Protein AF-A0A1A7X1U4-F1 (afdb_monomer)

Radius of gyration: 22.98 Å; Cα contacts (8 Å, |Δi|>4): 64; chains: 1; bounding box: 72×37×61 Å

pLDDT: mean 73.0, std 16.44, range [37.44, 90.38]

Structure (mmCIF, N/CA/C/O backbone):
data_AF-A0A1A7X1U4-F1
#
_entry.id   AF-A0A1A7X1U4-F1
#
loop_
_atom_site.group_PDB
_atom_site.id
_atom_site.type_symbol
_atom_site.label_atom_id
_atom_site.label_alt_id
_atom_site.label_comp_id
_atom_site.label_asym_id
_atom_site.label_entity_id
_atom_site.label_seq_id
_atom_site.pdbx_PDB_ins_code
_atom_site.Cartn_x
_atom_site.Cartn_y
_atom_site.Cartn_z
_atom_site.occupancy
_atom_site.B_iso_or_equiv
_atom_site.auth_seq_id
_atom_site.auth_comp_id
_atom_site.auth_asym_id
_atom_site.auth_atom_id
_atom_site.pdbx_PDB_model_num
ATOM 1 N N . SER A 1 1 ? -11.436 -27.142 39.244 1.00 37.44 1 SER A N 1
ATOM 2 C CA . SER A 1 1 ? -11.737 -27.887 38.015 1.00 37.44 1 SER A CA 1
ATOM 3 C C . SER A 1 1 ? -12.520 -27.010 37.069 1.00 37.44 1 SER A C 1
ATOM 5 O O . SER A 1 1 ? -13.524 -26.450 37.479 1.00 37.44 1 SER A O 1
ATOM 7 N N . SER A 1 2 ? -12.001 -26.918 35.846 1.00 38.88 2 SER A N 1
ATOM 8 C CA . SER A 1 2 ? -12.730 -26.681 34.597 1.00 38.88 2 SER A CA 1
ATOM 9 C C . SER A 1 2 ? -13.371 -25.309 34.388 1.00 38.88 2 SER A C 1
ATOM 11 O O . SER A 1 2 ? -14.530 -25.070 34.703 1.00 38.88 2 SER A O 1
ATOM 13 N N . ALA A 1 3 ? -12.579 -24.448 33.747 1.00 56.97 3 ALA A N 1
ATOM 14 C CA . ALA A 1 3 ? -13.061 -23.413 32.851 1.00 56.97 3 ALA A CA 1
ATOM 15 C C . ALA A 1 3 ? -13.819 -24.048 31.672 1.00 56.97 3 ALA A C 1
ATOM 17 O O . ALA A 1 3 ? -13.363 -25.028 31.080 1.00 56.97 3 ALA A O 1
ATOM 18 N N . SER A 1 4 ? -14.968 -23.482 31.329 1.00 46.34 4 SER A N 1
ATOM 19 C CA . SER A 1 4 ? -15.612 -23.595 30.019 1.00 46.34 4 SER A CA 1
ATOM 20 C C . SER A 1 4 ? -16.360 -22.276 29.835 1.00 46.34 4 SER A C 1
ATOM 22 O O . SER A 1 4 ? -17.115 -21.878 30.714 1.00 46.34 4 SER A O 1
ATOM 24 N N . SER A 1 5 ? -15.857 -21.420 28.948 1.00 54.84 5 SER A N 1
ATOM 25 C CA . SER A 1 5 ? -16.258 -21.375 27.536 1.00 54.84 5 SER A C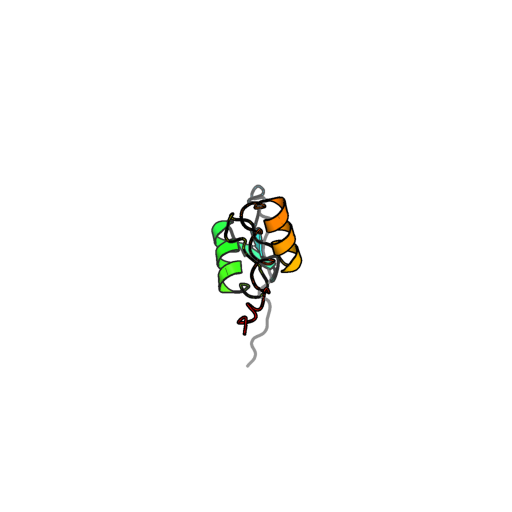A 1
ATOM 26 C C . SER A 1 5 ? -17.668 -20.833 27.436 1.00 54.84 5 SER A C 1
ATOM 28 O O . SER A 1 5 ? -18.582 -21.537 27.822 1.00 54.84 5 SER A O 1
ATOM 30 N N . GLU A 1 6 ? -17.782 -19.601 26.942 1.00 51.22 6 GLU A N 1
ATOM 31 C CA . GLU A 1 6 ? -18.919 -18.991 26.234 1.00 51.22 6 GLU A CA 1
ATOM 32 C C . GLU A 1 6 ? -18.864 -17.478 26.471 1.00 51.22 6 GLU A C 1
ATOM 34 O O . GLU A 1 6 ? -19.769 -16.863 27.031 1.00 51.22 6 GLU A O 1
ATOM 39 N N . GLU A 1 7 ? -17.782 -16.842 26.013 1.00 42.09 7 GLU A N 1
ATOM 40 C CA . GLU A 1 7 ? -17.842 -15.408 25.730 1.00 42.09 7 GLU A CA 1
ATOM 41 C C . GLU A 1 7 ? -18.633 -15.259 24.434 1.00 42.09 7 GLU A C 1
ATOM 43 O O . GLU A 1 7 ? -18.093 -15.155 23.331 1.00 42.09 7 GLU A O 1
ATOM 48 N N . ALA A 1 8 ? -19.952 -15.378 24.592 1.00 46.91 8 ALA A N 1
ATOM 49 C CA . ALA A 1 8 ? -20.933 -15.087 23.577 1.00 46.91 8 ALA A CA 1
ATOM 50 C C . ALA A 1 8 ? -20.569 -13.730 22.982 1.00 46.91 8 ALA A C 1
ATOM 52 O O . ALA A 1 8 ? -20.581 -12.706 23.670 1.00 46.91 8 ALA A O 1
ATOM 53 N N . SER A 1 9 ? -20.200 -13.759 21.702 1.00 49.25 9 SER A N 1
ATOM 54 C CA . SER A 1 9 ? -19.965 -12.593 20.867 1.00 49.25 9 SER A CA 1
ATOM 55 C C . SER A 1 9 ? -21.286 -11.836 20.739 1.00 49.25 9 SER A C 1
ATOM 57 O O . SER A 1 9 ? -22.028 -11.957 19.770 1.00 49.25 9 SER A O 1
ATOM 59 N N . ASN A 1 10 ? -21.627 -11.105 21.794 1.00 48.78 10 ASN A N 1
ATOM 60 C CA . ASN A 1 10 ? -22.774 -10.232 21.870 1.00 48.78 10 ASN A CA 1
ATOM 61 C C . ASN A 1 10 ? -22.315 -8.880 21.329 1.00 48.78 10 ASN A C 1
ATOM 63 O O . ASN A 1 10 ? -22.059 -7.937 22.073 1.00 48.78 10 ASN A O 1
ATOM 67 N N . GLN A 1 11 ? -22.107 -8.814 20.016 1.00 58.00 11 GLN A N 1
ATOM 68 C CA . GLN A 1 11 ? -22.000 -7.534 19.330 1.00 58.00 11 GLN A CA 1
ATOM 69 C C . GLN A 1 11 ? -23.281 -7.323 18.545 1.00 58.00 11 GLN A C 1
ATOM 71 O O . GLN A 1 11 ? -23.411 -7.670 17.374 1.00 58.00 11 GLN A O 1
ATOM 76 N N . SER A 1 12 ? -24.240 -6.753 19.272 1.00 49.53 12 SER A N 1
ATOM 77 C CA . SER A 1 12 ? -25.408 -6.048 18.767 1.00 49.53 12 SER A CA 1
ATOM 78 C C . SER A 1 12 ? -25.075 -5.284 17.477 1.00 49.53 12 SER A C 1
ATOM 80 O O . SER A 1 12 ? -24.013 -4.654 17.410 1.00 49.53 12 SER A O 1
ATOM 82 N N . PRO A 1 13 ? -25.971 -5.267 16.472 1.00 56.72 13 PRO A N 1
ATOM 83 C CA . PRO A 1 13 ? -25.766 -4.513 15.245 1.00 56.72 13 PRO A CA 1
ATOM 84 C C . PRO A 1 13 ? -25.979 -3.029 15.546 1.00 56.72 13 PRO A C 1
ATOM 86 O O . PRO A 1 13 ? -27.040 -2.456 15.301 1.00 56.72 13 PRO A O 1
ATOM 89 N N . LEU A 1 14 ? -24.972 -2.396 16.140 1.00 47.81 14 LEU A N 1
ATOM 90 C CA . LEU A 1 14 ? -24.947 -0.955 16.287 1.00 47.81 14 LEU A CA 1
ATOM 91 C C . LEU A 1 14 ? -24.692 -0.377 14.899 1.00 47.81 14 LEU A C 1
ATOM 93 O O . LEU A 1 14 ? -23.567 -0.350 14.403 1.00 47.81 14 LEU A O 1
ATOM 97 N N . ASN A 1 15 ? -25.792 0.048 14.284 1.00 56.09 15 ASN A N 1
ATOM 98 C CA . ASN A 1 15 ? -25.863 1.034 13.222 1.00 56.09 15 ASN A CA 1
ATOM 99 C C . ASN A 1 15 ? -25.065 2.284 13.633 1.00 56.09 15 ASN A C 1
ATOM 101 O O . ASN A 1 15 ? -25.605 3.246 14.173 1.00 56.09 15 ASN A O 1
ATOM 105 N N . LEU A 1 16 ? -23.758 2.237 13.416 1.00 53.81 16 LEU A N 1
ATOM 106 C CA . LEU A 1 16 ? -22.924 3.408 13.259 1.00 53.81 16 LEU A CA 1
ATOM 107 C C . LEU A 1 16 ? -22.648 3.471 11.764 1.00 53.81 16 LEU A C 1
ATOM 109 O O . LEU A 1 16 ? -22.153 2.500 11.190 1.00 53.81 16 LEU A O 1
ATOM 113 N N . SER A 1 17 ? -23.031 4.589 11.151 1.00 57.81 17 SER A N 1
ATOM 114 C CA . SER A 1 17 ? -22.679 5.023 9.796 1.00 57.81 17 SER A CA 1
ATOM 115 C C . SER A 1 17 ? -21.325 4.459 9.358 1.00 57.81 17 SER A C 1
ATOM 117 O O . SER A 1 17 ? -20.455 4.385 10.225 1.00 57.81 17 SER A O 1
ATOM 119 N N . PRO A 1 18 ? -21.101 4.101 8.076 1.00 58.59 18 PRO A N 1
ATOM 120 C CA . PRO A 1 18 ? -19.891 3.413 7.627 1.00 58.59 18 PRO A CA 1
ATOM 121 C C . PRO A 1 18 ? -18.640 4.260 7.897 1.00 58.59 18 PRO A C 1
ATOM 123 O O . PRO A 1 18 ? -18.125 4.960 7.031 1.00 58.59 18 PRO A O 1
ATOM 126 N N . VAL A 1 19 ? -18.136 4.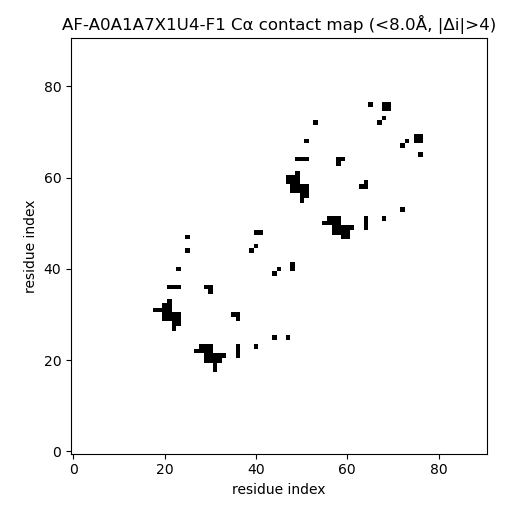200 9.130 1.00 59.19 19 VAL A N 1
ATOM 127 C CA . VAL A 1 19 ? -16.743 4.428 9.443 1.00 59.19 19 VAL A CA 1
ATOM 128 C C . VAL A 1 19 ? -16.102 3.266 8.720 1.00 59.19 19 VAL A C 1
ATOM 130 O O . VAL A 1 19 ? -16.310 2.110 9.086 1.00 59.19 19 VAL A O 1
ATOM 133 N N . ASP A 1 20 ? -15.510 3.572 7.573 1.00 65.06 20 ASP A N 1
ATOM 134 C CA . ASP A 1 20 ? -14.824 2.620 6.716 1.00 65.06 20 ASP A CA 1
ATOM 135 C C . ASP A 1 20 ? -13.803 1.904 7.609 1.00 65.06 20 ASP A C 1
ATOM 137 O O . ASP A 1 20 ? -12.745 2.445 7.934 1.00 65.06 20 ASP A O 1
ATOM 141 N N . ARG A 1 21 ? -14.193 0.756 8.180 1.00 72.75 21 ARG A N 1
ATOM 142 C CA . ARG A 1 21 ? -13.326 -0.025 9.054 1.00 72.75 21 ARG A CA 1
ATOM 143 C C . ARG A 1 21 ? -12.250 -0.557 8.133 1.00 72.75 21 ARG A C 1
ATOM 145 O O . ARG A 1 21 ? -12.513 -1.402 7.282 1.00 72.75 21 ARG A O 1
ATOM 152 N N . LEU A 1 22 ? -11.044 -0.035 8.291 1.00 84.88 22 LEU A N 1
ATOM 153 C CA . LEU A 1 22 ? -9.937 -0.377 7.418 1.00 84.88 22 LEU A CA 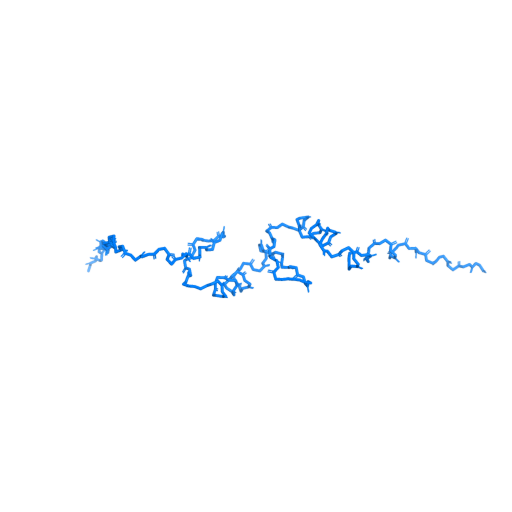1
ATOM 154 C C . LEU A 1 22 ? -9.332 -1.684 7.913 1.00 84.88 22 LEU A C 1
ATOM 156 O O . LEU A 1 22 ? -8.607 -1.717 8.905 1.00 84.88 22 LEU A O 1
ATOM 160 N N . LEU A 1 23 ? -9.702 -2.772 7.245 1.00 87.25 23 LEU A N 1
ATOM 161 C CA . LEU A 1 23 ? -9.278 -4.134 7.560 1.00 87.25 23 LEU A CA 1
ATOM 162 C C . LEU A 1 23 ? -7.910 -4.421 6.949 1.00 87.25 23 LEU A C 1
ATOM 164 O O . LEU A 1 23 ? -7.670 -4.111 5.783 1.00 87.25 23 LEU A O 1
ATOM 168 N N . CYS A 1 24 ? -6.999 -5.026 7.703 1.00 87.06 24 CYS A N 1
ATOM 169 C CA . CYS A 1 24 ? -5.720 -5.462 7.163 1.00 87.06 24 CYS A CA 1
ATOM 170 C C . CYS A 1 24 ? -5.940 -6.522 6.067 1.00 87.06 24 CYS A C 1
ATOM 172 O O . CYS A 1 24 ? -6.515 -7.569 6.357 1.00 87.06 24 CYS A O 1
ATOM 174 N N . PRO A 1 25 ? -5.445 -6.321 4.834 1.00 82.81 25 PRO A N 1
ATOM 175 C CA . PRO A 1 25 ? -5.600 -7.296 3.752 1.00 82.81 25 PRO A CA 1
ATOM 176 C C . PRO A 1 25 ? -4.799 -8.592 3.959 1.00 82.81 25 PRO A C 1
ATOM 178 O O . PRO A 1 25 ? -4.978 -9.531 3.193 1.00 82.81 25 PRO A O 1
ATOM 181 N N . VAL A 1 26 ? -3.906 -8.643 4.957 1.00 84.19 26 VAL A N 1
ATOM 182 C CA . VAL A 1 26 ? -3.053 -9.812 5.233 1.00 84.19 26 VAL A CA 1
ATOM 183 C C . VAL A 1 26 ? -3.606 -10.666 6.375 1.00 84.19 26 VAL A C 1
ATOM 185 O O . VAL A 1 26 ? -3.665 -11.883 6.244 1.00 84.19 26 VAL A O 1
ATOM 188 N N . CYS A 1 27 ? -4.037 -10.048 7.481 1.00 89.00 27 CYS A N 1
ATOM 189 C CA . CYS A 1 27 ? -4.510 -10.767 8.673 1.00 89.00 27 CYS A CA 1
ATOM 190 C C . CYS A 1 27 ? -5.974 -10.488 9.055 1.00 89.00 27 CYS A C 1
ATOM 192 O O . CYS A 1 27 ? -6.492 -11.125 9.965 1.00 89.00 27 CYS A O 1
ATOM 194 N N . GLY A 1 28 ? -6.644 -9.532 8.403 1.00 86.38 28 GLY A N 1
ATOM 195 C CA . GLY A 1 28 ? -8.034 -9.167 8.699 1.00 86.38 28 GLY A CA 1
ATOM 196 C C . GLY A 1 28 ? -8.238 -8.287 9.938 1.00 86.38 28 GLY A C 1
ATOM 197 O O . GLY A 1 28 ? -9.379 -7.980 10.272 1.00 86.38 28 GLY A O 1
ATOM 198 N N . GLU A 1 29 ? -7.172 -7.847 10.612 1.00 87.19 29 GLU A N 1
ATOM 199 C CA . GLU A 1 29 ? -7.275 -6.986 11.797 1.00 87.19 29 GLU A CA 1
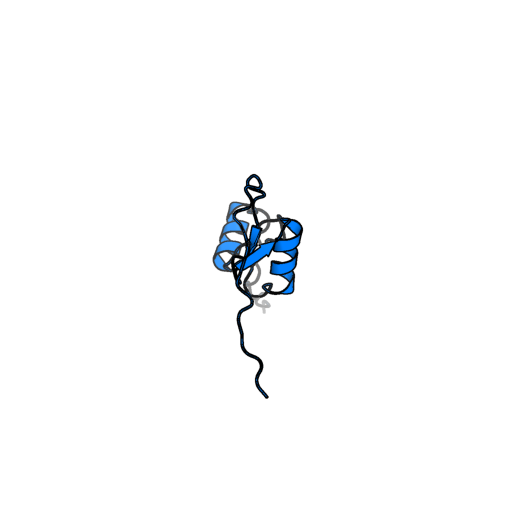ATOM 200 C C . GLU A 1 29 ? -7.930 -5.637 11.455 1.00 87.19 29 GLU A C 1
ATOM 202 O O . GLU A 1 29 ? -7.617 -5.022 10.432 1.00 87.19 29 GLU A O 1
ATOM 207 N N . SER A 1 30 ? -8.875 -5.184 12.282 1.00 86.19 30 SER A N 1
ATOM 208 C CA . SER A 1 30 ? -9.659 -3.974 12.017 1.00 86.19 30 SER A CA 1
ATOM 209 C C . SER A 1 30 ? -9.028 -2.736 12.639 1.00 86.19 30 SER A C 1
ATOM 211 O O . SER A 1 30 ? -8.771 -2.710 13.843 1.00 86.19 30 SER A O 1
ATOM 213 N N . PHE A 1 31 ? -8.881 -1.673 11.850 1.00 87.81 31 PHE A N 1
ATOM 214 C CA . PHE A 1 31 ? -8.369 -0.387 12.313 1.00 87.81 31 PHE A CA 1
ATOM 215 C C . PHE A 1 31 ? -9.422 0.710 12.178 1.00 87.81 31 PHE A C 1
ATOM 217 O O . PHE A 1 31 ? -10.202 0.745 11.228 1.00 87.81 31 PHE A O 1
ATOM 224 N N . THR A 1 32 ? -9.403 1.647 13.125 1.00 85.38 32 THR A N 1
ATOM 225 C CA . THR A 1 32 ? -10.267 2.838 13.128 1.00 85.38 32 THR A CA 1
ATOM 226 C C . THR A 1 32 ? -9.742 3.966 12.233 1.00 85.38 32 THR A C 1
ATOM 228 O O . THR A 1 32 ? -10.466 4.924 11.984 1.00 85.38 32 THR A O 1
ATOM 231 N N . SER A 1 33 ? -8.502 3.853 11.732 1.00 85.50 33 SER A N 1
ATOM 232 C CA . SER A 1 33 ? -7.813 4.889 10.949 1.00 85.50 33 SER A CA 1
ATOM 233 C C . SER A 1 33 ? -6.862 4.295 9.907 1.00 85.50 33 SER A C 1
ATOM 235 O O . SER A 1 33 ? -6.131 3.346 10.206 1.00 85.50 33 SER A O 1
ATOM 237 N N . ARG A 1 34 ? -6.762 4.931 8.725 1.00 84.19 34 ARG A N 1
ATOM 238 C CA . ARG A 1 34 ? -5.856 4.507 7.633 1.00 84.19 34 ARG A CA 1
ATOM 239 C C . ARG A 1 34 ? -4.397 4.497 8.058 1.00 84.19 34 ARG A C 1
ATOM 241 O O . ARG A 1 34 ? -3.717 3.496 7.879 1.00 84.19 34 ARG A O 1
ATOM 248 N N . ALA A 1 35 ? -3.945 5.557 8.722 1.00 86.44 35 ALA A N 1
ATOM 249 C CA . ALA A 1 35 ? -2.577 5.635 9.231 1.00 86.44 35 ALA A CA 1
ATOM 250 C C . ALA A 1 35 ? -2.247 4.499 10.223 1.00 86.44 35 ALA A C 1
ATOM 252 O O . ALA A 1 35 ? -1.111 4.026 10.273 1.00 86.44 35 ALA A O 1
ATOM 253 N N . GLY A 1 36 ? -3.239 4.044 11.000 1.00 89.12 36 GLY A N 1
ATOM 254 C CA . GLY A 1 36 ? -3.098 2.917 11.924 1.00 89.12 36 GLY A CA 1
ATOM 255 C C . GLY A 1 36 ? -2.895 1.597 11.183 1.00 89.12 36 GLY A C 1
ATOM 256 O O . GLY A 1 36 ? -1.930 0.889 11.467 1.00 89.12 36 GLY A O 1
ATOM 257 N N . GLN A 1 37 ? -3.745 1.327 10.190 1.00 90.00 37 GLN A N 1
ATOM 258 C CA . GLN A 1 37 ? -3.642 0.160 9.311 1.00 90.00 37 GLN A CA 1
ATOM 259 C C . GLN A 1 37 ? -2.315 0.149 8.537 1.00 90.00 37 GLN A C 1
ATOM 261 O O . GLN A 1 37 ? -1.616 -0.860 8.520 1.00 90.00 37 GLN A O 1
ATOM 266 N N . GLU A 1 38 ? -1.917 1.273 7.937 1.00 86.25 38 GLU A N 1
ATOM 267 C CA . GLU A 1 38 ? -0.653 1.379 7.198 1.00 86.25 38 GLU A CA 1
ATOM 268 C C . GLU A 1 38 ? 0.565 1.174 8.102 1.00 86.25 38 GLU A C 1
ATOM 270 O O . GLU A 1 38 ? 1.538 0.525 7.716 1.00 86.25 38 GLU A O 1
ATOM 275 N N . ARG A 1 39 ? 0.531 1.702 9.332 1.00 88.81 39 ARG A N 1
ATOM 276 C CA . ARG A 1 39 ? 1.579 1.435 10.322 1.00 88.81 39 ARG A CA 1
ATOM 277 C C . ARG A 1 39 ? 1.626 -0.045 10.689 1.00 88.81 39 ARG A C 1
ATOM 279 O O . ARG A 1 39 ? 2.716 -0.605 10.720 1.00 88.81 39 ARG A O 1
ATOM 286 N N . HIS A 1 40 ? 0.479 -0.675 10.930 1.00 90.38 40 HIS A N 1
ATOM 287 C CA . HIS A 1 40 ? 0.409 -2.110 11.195 1.00 90.38 40 HIS A CA 1
ATOM 288 C C . HIS A 1 40 ? 0.996 -2.920 10.030 1.00 90.38 40 HIS A C 1
ATOM 290 O O . HIS A 1 40 ? 1.849 -3.774 10.253 1.00 90.38 40 HIS A O 1
ATOM 296 N N . LEU A 1 41 ? 0.631 -2.597 8.785 1.00 88.12 41 LEU A N 1
ATOM 297 C CA . LEU A 1 41 ? 1.195 -3.238 7.597 1.00 88.12 41 LEU A CA 1
ATOM 298 C C . LEU A 1 41 ? 2.719 -3.083 7.533 1.00 88.12 41 LEU A C 1
ATOM 300 O O . LEU A 1 41 ? 3.416 -4.049 7.244 1.00 88.12 41 LEU A O 1
ATOM 304 N N . ARG A 1 42 ? 3.253 -1.903 7.865 1.00 84.69 42 ARG A N 1
ATOM 305 C CA . ARG A 1 42 ? 4.705 -1.659 7.885 1.00 84.69 42 ARG A CA 1
ATOM 306 C C . ARG A 1 42 ? 5.452 -2.341 9.028 1.00 84.69 42 ARG A C 1
ATOM 308 O O . ARG A 1 42 ? 6.638 -2.591 8.869 1.00 84.69 42 ARG A O 1
ATOM 315 N N . LEU A 1 43 ? 4.819 -2.605 10.167 1.00 88.69 43 LEU A N 1
ATOM 316 C CA . LEU A 1 43 ? 5.491 -3.222 11.318 1.00 88.69 43 LEU A CA 1
ATOM 317 C C . LEU A 1 43 ? 5.349 -4.747 11.327 1.00 88.69 43 LEU A C 1
ATOM 319 O O . LEU A 1 43 ? 6.317 -5.442 11.610 1.00 88.69 43 LEU A O 1
ATOM 323 N N . MET A 1 44 ? 4.162 -5.255 10.990 1.00 88.25 44 MET A N 1
ATOM 324 C CA . MET A 1 44 ? 3.829 -6.682 11.071 1.00 88.25 44 MET A CA 1
ATOM 325 C C . MET A 1 44 ? 3.985 -7.393 9.724 1.00 88.25 44 MET A C 1
ATOM 327 O O . MET A 1 44 ? 4.397 -8.547 9.669 1.00 88.25 44 MET A O 1
ATOM 331 N N . HIS A 1 45 ? 3.679 -6.701 8.624 1.00 87.44 45 HIS A N 1
ATOM 332 C CA . HIS A 1 45 ? 3.601 -7.287 7.283 1.00 87.44 45 HIS A CA 1
ATOM 333 C C . HIS A 1 45 ? 4.602 -6.677 6.299 1.00 87.44 45 HIS A C 1
ATOM 335 O O . HIS A 1 45 ? 4.423 -6.820 5.093 1.00 87.44 45 HIS A O 1
ATOM 341 N N . SER A 1 46 ? 5.673 -6.038 6.777 1.00 8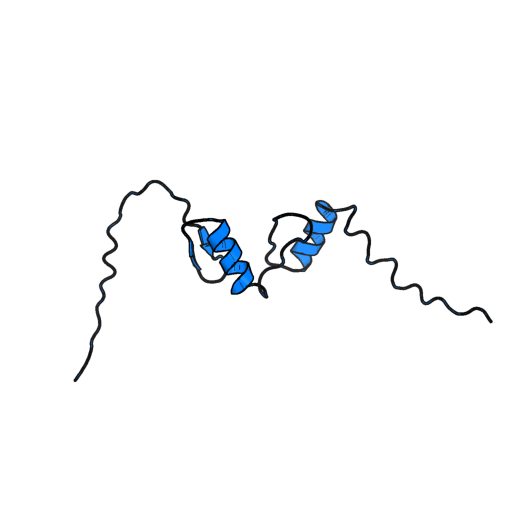1.25 46 SER A N 1
ATOM 342 C CA . SER A 1 46 ? 6.691 -5.390 5.931 1.00 81.25 46 SER A CA 1
ATOM 343 C C . SER A 1 46 ? 7.284 -6.304 4.861 1.00 81.25 46 SER A C 1
ATOM 345 O O . SER A 1 46 ? 7.651 -5.827 3.797 1.00 81.25 46 SER A O 1
ATOM 347 N N . SER A 1 47 ? 7.355 -7.609 5.129 1.00 81.31 47 SER A N 1
ATOM 348 C CA . SER A 1 47 ? 7.835 -8.620 4.179 1.00 81.31 47 SER A CA 1
ATOM 349 C C . SER A 1 47 ? 6.800 -8.987 3.100 1.00 81.31 47 SER A C 1
ATOM 351 O O . SER A 1 47 ? 7.154 -9.460 2.025 1.00 81.31 47 SER A O 1
ATOM 353 N N . GLN A 1 48 ? 5.511 -8.755 3.369 1.00 82.69 48 GLN A N 1
ATOM 354 C CA . GLN A 1 48 ? 4.385 -9.075 2.479 1.00 82.69 48 GLN A CA 1
ATOM 355 C C . GLN A 1 48 ? 3.930 -7.869 1.641 1.00 82.69 48 GLN A C 1
ATOM 357 O O . GLN A 1 48 ? 3.109 -8.009 0.733 1.00 82.69 48 GLN A O 1
ATOM 362 N N . ILE A 1 49 ? 4.440 -6.674 1.946 1.00 85.19 49 ILE A N 1
ATOM 363 C CA . ILE A 1 49 ? 4.121 -5.439 1.233 1.00 85.19 49 ILE A CA 1
ATOM 364 C C . ILE A 1 49 ? 5.377 -4.776 0.667 1.00 85.19 49 ILE A C 1
ATOM 366 O O . ILE A 1 49 ? 6.459 -4.823 1.235 1.00 85.19 49 ILE A O 1
ATOM 370 N N . TYR A 1 50 ? 5.206 -4.102 -0.461 1.00 87.75 50 TYR A N 1
ATOM 371 C CA . TYR A 1 50 ? 6.246 -3.432 -1.227 1.00 87.75 50 TYR A CA 1
ATOM 372 C C . TYR A 1 50 ? 5.875 -1.949 -1.350 1.00 87.75 50 TYR A C 1
ATOM 374 O O . TYR A 1 50 ? 5.193 -1.558 -2.306 1.00 87.75 50 TYR A O 1
ATOM 382 N N . PRO A 1 51 ? 6.248 -1.112 -0.364 1.00 83.31 51 PRO A N 1
ATOM 383 C CA . PRO A 1 51 ? 5.967 0.316 -0.410 1.00 83.31 51 PRO A CA 1
ATOM 384 C C . PRO A 1 51 ? 6.778 0.993 -1.519 1.00 83.31 51 PRO A C 1
ATOM 386 O O . PRO A 1 51 ? 7.973 0.737 -1.690 1.00 83.31 51 PRO A O 1
ATOM 389 N N . CYS A 1 52 ? 6.136 1.883 -2.273 1.00 87.12 52 CYS A N 1
ATOM 390 C CA . CYS A 1 52 ? 6.839 2.743 -3.209 1.00 87.12 52 CYS A CA 1
ATOM 391 C C . CYS A 1 52 ? 7.655 3.785 -2.442 1.00 87.12 52 CYS A C 1
ATOM 393 O O . CYS A 1 52 ? 7.166 4.428 -1.519 1.00 87.12 52 CYS A O 1
ATOM 395 N N . LYS A 1 53 ? 8.911 3.987 -2.843 1.00 84.38 53 LYS A N 1
ATOM 396 C CA . LYS A 1 53 ? 9.785 4.997 -2.226 1.00 84.38 53 LYS A CA 1
ATOM 397 C C . LYS A 1 53 ? 9.521 6.426 -2.720 1.00 84.38 53 LYS A C 1
ATOM 399 O O . LYS A 1 53 ? 10.075 7.369 -2.170 1.00 84.38 53 LYS A O 1
ATOM 404 N N . TYR A 1 54 ? 8.689 6.580 -3.751 1.00 85.06 54 TYR A N 1
ATOM 405 C CA . TYR A 1 54 ? 8.425 7.855 -4.429 1.00 85.06 54 TYR A CA 1
ATOM 406 C C . TYR A 1 54 ? 7.023 8.410 -4.183 1.00 85.06 54 TYR A C 1
ATOM 408 O O . TYR A 1 54 ? 6.746 9.561 -4.512 1.00 85.06 54 TYR A O 1
ATOM 416 N N . CYS A 1 55 ? 6.118 7.602 -3.637 1.00 87.25 55 CYS A N 1
ATOM 417 C CA . CYS A 1 55 ? 4.748 7.999 -3.343 1.00 87.25 55 CYS A CA 1
ATOM 418 C C . CYS A 1 55 ? 4.175 7.111 -2.224 1.00 87.25 55 CYS A C 1
ATOM 420 O O . CYS A 1 55 ? 4.755 6.068 -1.926 1.00 87.25 55 CYS A O 1
ATOM 422 N N . PRO A 1 56 ? 3.026 7.459 -1.619 1.00 81.94 56 PRO A N 1
ATOM 423 C CA . PRO A 1 56 ? 2.428 6.658 -0.548 1.00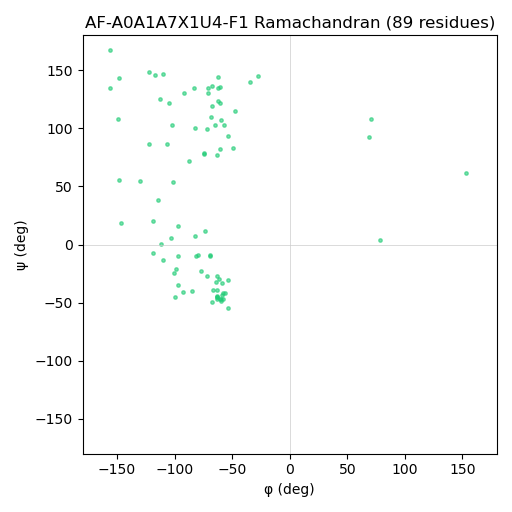 81.94 56 PRO A CA 1
ATOM 424 C C . PRO A 1 56 ? 1.776 5.349 -1.040 1.00 81.94 56 PRO A C 1
ATOM 426 O O . PRO A 1 56 ? 1.036 4.711 -0.296 1.00 81.94 56 PRO A O 1
ATOM 429 N N . ALA A 1 57 ? 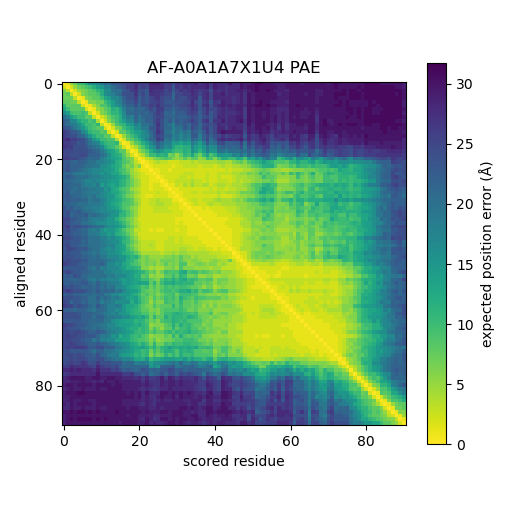2.002 4.933 -2.293 1.00 84.25 57 ALA A N 1
ATOM 430 C CA . ALA A 1 57 ? 1.439 3.691 -2.807 1.00 84.25 57 ALA A CA 1
ATOM 431 C C . ALA A 1 57 ? 2.119 2.476 -2.164 1.00 84.25 57 ALA A C 1
ATOM 433 O O . ALA A 1 57 ? 3.343 2.349 -2.175 1.00 84.25 57 ALA A O 1
ATOM 434 N N . THR A 1 58 ? 1.305 1.544 -1.677 1.00 84.88 58 THR A N 1
ATOM 435 C CA . THR A 1 58 ? 1.761 0.245 -1.178 1.00 84.88 58 THR A CA 1
ATOM 436 C C . THR A 1 58 ? 1.258 -0.849 -2.107 1.00 84.88 58 THR A C 1
ATOM 438 O O . THR A 1 58 ? 0.065 -0.924 -2.402 1.00 84.88 58 THR A O 1
ATOM 441 N N . LEU A 1 59 ? 2.176 -1.673 -2.608 1.00 86.69 59 LEU A N 1
ATOM 442 C CA . LEU A 1 59 ? 1.882 -2.757 -3.537 1.00 86.69 59 LEU A CA 1
ATOM 443 C C . LEU A 1 59 ? 2.075 -4.092 -2.818 1.00 86.69 59 LEU A C 1
ATOM 445 O O . LEU A 1 59 ? 2.965 -4.226 -1.993 1.00 86.69 59 LEU A O 1
ATOM 449 N N . TYR A 1 60 ? 1.291 -5.107 -3.160 1.00 84.19 60 TYR A N 1
ATOM 450 C CA . TYR A 1 60 ? 1.367 -6.437 -2.526 1.00 84.19 60 TYR A CA 1
ATOM 451 C C . TYR A 1 60 ? 2.209 -7.431 -3.339 1.00 84.19 60 TYR A C 1
ATOM 453 O O . TYR A 1 60 ? 2.103 -8.641 -3.183 1.00 84.19 60 TYR A O 1
ATOM 461 N N . SER A 1 61 ? 3.004 -6.930 -4.289 1.00 84.50 61 SER A N 1
ATOM 462 C CA . SER A 1 61 ? 3.816 -7.759 -5.176 1.00 84.50 61 SER A CA 1
ATOM 463 C C . SER A 1 61 ? 5.011 -6.978 -5.720 1.00 84.50 61 SER A C 1
ATOM 465 O O . SER A 1 61 ? 4.845 -5.857 -6.208 1.00 84.50 61 SER A O 1
ATOM 467 N N . SER A 1 62 ? 6.193 -7.599 -5.700 1.00 83.88 62 SER A N 1
ATOM 468 C CA . SER A 1 62 ? 7.441 -7.048 -6.249 1.00 83.88 62 SER A CA 1
ATOM 469 C C . SER A 1 62 ? 7.322 -6.596 -7.721 1.00 83.88 62 SER A C 1
ATOM 471 O O . SER A 1 62 ? 7.521 -5.409 -7.992 1.00 83.88 62 SER A O 1
ATOM 473 N N . PRO A 1 63 ? 6.888 -7.441 -8.686 1.00 86.00 63 PRO A N 1
ATOM 474 C CA . PRO A 1 63 ? 6.686 -6.997 -10.071 1.00 86.00 63 PRO A CA 1
ATOM 475 C C . PRO A 1 63 ? 5.594 -5.924 -10.206 1.00 86.00 63 PRO A C 1
ATOM 477 O O . PRO A 1 63 ? 5.643 -5.089 -11.113 1.00 86.00 63 PRO A O 1
ATOM 480 N N . GLY A 1 64 ? 4.615 -5.913 -9.294 1.00 87.62 64 GLY A N 1
ATOM 481 C CA . GLY A 1 64 ? 3.615 -4.850 -9.195 1.00 87.62 64 GLY A CA 1
ATOM 482 C C . GLY A 1 64 ? 4.245 -3.501 -8.846 1.00 87.62 64 GLY A C 1
ATOM 483 O O . GLY A 1 64 ? 3.937 -2.506 -9.503 1.00 87.62 64 GLY A O 1
ATOM 484 N N . LEU A 1 65 ? 5.176 -3.482 -7.885 1.00 89.25 65 LEU A N 1
ATOM 485 C CA . LEU A 1 65 ? 5.954 -2.296 -7.535 1.00 89.25 65 LEU A CA 1
ATOM 486 C C . LEU A 1 65 ? 6.833 -1.842 -8.707 1.00 89.25 65 LEU A C 1
ATOM 488 O O . LEU A 1 65 ? 6.782 -0.672 -9.072 1.00 89.25 65 LEU A O 1
ATOM 492 N N . THR A 1 66 ? 7.567 -2.741 -9.368 1.00 86.88 66 THR A N 1
ATOM 493 C CA . THR A 1 66 ? 8.398 -2.377 -10.532 1.00 86.88 66 THR A CA 1
ATOM 494 C C . THR A 1 66 ? 7.571 -1.764 -11.663 1.00 86.88 66 THR A C 1
ATOM 496 O O . THR A 1 66 ? 7.963 -0.757 -12.255 1.00 86.88 66 THR A O 1
ATOM 499 N N . ARG A 1 67 ? 6.398 -2.331 -11.969 1.00 89.25 67 ARG A N 1
ATOM 500 C CA . ARG A 1 67 ? 5.491 -1.771 -12.982 1.00 89.25 67 ARG A CA 1
ATOM 501 C C . ARG A 1 67 ? 4.914 -0.425 -12.545 1.00 89.25 67 ARG A C 1
ATOM 503 O O . ARG A 1 67 ? 4.802 0.482 -13.368 1.00 89.25 67 ARG A O 1
ATOM 510 N N . HIS A 1 68 ? 4.571 -0.286 -11.266 1.00 90.06 68 HIS A N 1
ATOM 511 C CA . HIS A 1 68 ? 4.119 0.977 -10.691 1.00 90.06 68 HIS A CA 1
ATOM 512 C C . HIS A 1 68 ? 5.189 2.067 -10.835 1.00 90.06 68 HIS A C 1
ATOM 514 O O . HIS A 1 68 ? 4.875 3.137 -11.348 1.00 90.06 68 HIS A O 1
ATOM 520 N N . ILE A 1 69 ? 6.446 1.787 -10.474 1.00 89.25 69 ILE A N 1
ATOM 521 C CA . ILE A 1 69 ? 7.545 2.751 -10.610 1.00 89.25 69 ILE A CA 1
ATOM 522 C C . ILE A 1 69 ? 7.767 3.083 -12.090 1.00 89.25 69 ILE A C 1
ATOM 524 O O . ILE A 1 69 ? 7.798 4.253 -12.434 1.00 89.25 69 ILE A O 1
ATOM 528 N N . ASN A 1 70 ? 7.799 2.105 -13.000 1.00 86.25 70 ASN A N 1
ATOM 529 C CA . ASN A 1 70 ? 7.921 2.385 -14.440 1.00 86.25 70 ASN A CA 1
ATOM 530 C C . ASN A 1 70 ? 6.829 3.318 -14.985 1.00 86.25 70 ASN A C 1
ATOM 532 O O . ASN A 1 70 ? 7.109 4.187 -15.805 1.00 86.25 70 ASN A O 1
ATOM 536 N N . LYS A 1 71 ? 5.578 3.120 -14.557 1.00 88.31 71 LYS A N 1
ATOM 537 C CA . LYS A 1 71 ? 4.420 3.849 -15.093 1.00 88.31 71 LYS A CA 1
ATOM 538 C C . LYS A 1 71 ? 4.197 5.200 -14.416 1.00 88.31 71 LYS A C 1
ATOM 540 O O . LYS A 1 71 ? 3.802 6.150 -15.080 1.00 88.31 71 LYS A O 1
ATOM 545 N N . CYS A 1 72 ? 4.382 5.265 -13.100 1.00 87.88 72 CYS A N 1
ATOM 546 C CA . CYS A 1 72 ? 4.066 6.433 -12.275 1.00 87.88 72 CYS A CA 1
ATOM 547 C C . CYS A 1 72 ? 5.309 7.273 -11.946 1.00 87.88 72 CYS A C 1
ATOM 549 O O . CYS A 1 72 ? 5.194 8.471 -11.707 1.00 87.88 72 CYS A O 1
ATOM 551 N N . HIS A 1 73 ? 6.491 6.654 -11.973 1.00 87.62 73 HIS A N 1
ATOM 552 C CA . HIS A 1 73 ? 7.793 7.260 -11.682 1.00 87.62 73 HIS A CA 1
ATOM 553 C C . HIS A 1 73 ? 8.830 6.937 -12.789 1.00 87.62 73 HIS A C 1
ATOM 555 O O . HIS A 1 73 ? 9.909 6.410 -12.504 1.00 87.62 73 HIS A O 1
ATOM 561 N N . PRO A 1 74 ? 8.534 7.232 -14.072 1.00 76.81 74 PRO A N 1
ATOM 562 C CA . PRO A 1 74 ? 9.390 6.855 -15.204 1.00 76.81 74 PRO A CA 1
ATOM 563 C C . PRO A 1 74 ? 10.795 7.480 -15.148 1.00 76.81 74 PRO A C 1
ATOM 565 O O . PRO A 1 74 ? 11.759 6.884 -15.625 1.00 76.81 74 PRO A O 1
ATOM 568 N N . SER A 1 75 ? 10.929 8.661 -14.541 1.00 73.06 75 SER A N 1
ATOM 569 C CA . SER A 1 75 ? 12.210 9.350 -14.316 1.00 73.06 75 SER A CA 1
ATOM 570 C C . SER A 1 75 ? 13.136 8.561 -13.389 1.00 73.06 75 SER A C 1
ATOM 572 O O . SER A 1 75 ? 14.351 8.558 -13.558 1.00 73.06 75 SER A O 1
ATOM 574 N N . GLU A 1 76 ? 12.530 7.844 -12.451 1.00 67.88 76 GLU A N 1
ATOM 575 C CA . GLU A 1 76 ? 13.177 7.222 -11.309 1.00 67.88 76 GLU A CA 1
ATOM 576 C C . GLU A 1 76 ? 13.462 5.724 -11.512 1.00 67.88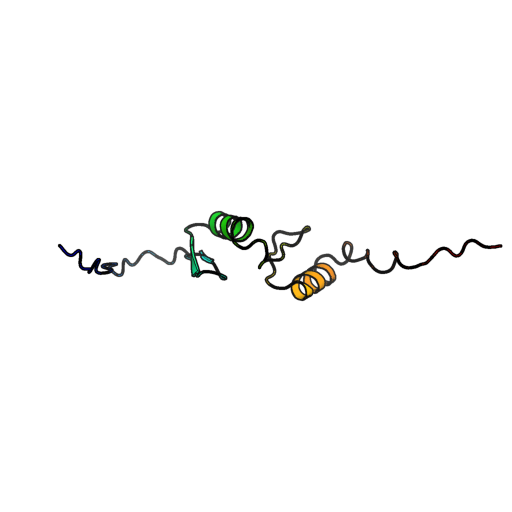 76 GLU A C 1
ATOM 578 O O . GLU A 1 76 ? 14.361 5.165 -10.886 1.00 67.88 76 GLU A O 1
ATOM 583 N N . ASN A 1 77 ? 12.750 5.058 -12.432 1.00 62.81 77 ASN A N 1
ATOM 584 C CA . ASN A 1 77 ? 13.051 3.672 -12.818 1.00 62.81 77 ASN A CA 1
ATOM 585 C C . ASN A 1 77 ? 14.178 3.546 -13.862 1.00 62.81 77 ASN A C 1
ATOM 587 O O . ASN A 1 77 ? 14.438 2.457 -14.371 1.00 62.81 77 ASN A O 1
ATOM 591 N N . ARG A 1 78 ? 14.863 4.643 -14.207 1.00 57.25 78 ARG A N 1
ATOM 592 C CA . ARG A 1 78 ? 15.906 4.667 -15.250 1.00 57.25 78 ARG A CA 1
ATOM 593 C C . ARG A 1 78 ? 17.184 3.897 -14.863 1.00 57.25 78 ARG A C 1
ATOM 595 O O . ARG A 1 78 ? 18.051 3.671 -15.702 1.00 57.25 78 ARG A O 1
ATOM 602 N N . GLN A 1 79 ? 17.310 3.452 -13.614 1.00 57.41 79 GLN A N 1
ATOM 603 C CA . GLN A 1 79 ? 18.563 2.947 -13.047 1.00 57.41 79 GLN A CA 1
ATOM 604 C C . GLN A 1 79 ? 18.693 1.416 -12.957 1.00 57.41 79 GLN A C 1
ATOM 606 O O . GLN A 1 79 ? 19.013 0.902 -11.889 1.00 57.41 79 GLN A O 1
ATOM 611 N N . VAL A 1 80 ? 18.504 0.668 -14.053 1.00 52.16 80 VAL A N 1
ATOM 612 C CA . VAL A 1 80 ? 18.996 -0.735 -14.097 1.00 52.16 80 VAL A CA 1
ATOM 613 C C . VAL A 1 80 ? 19.476 -1.252 -15.462 1.00 52.16 80 VAL A C 1
ATOM 615 O O . VAL A 1 80 ? 19.653 -2.453 -15.619 1.00 52.16 80 VAL A O 1
ATOM 618 N N . ILE A 1 81 ? 19.786 -0.381 -16.435 1.00 50.09 81 ILE A N 1
ATOM 619 C CA . ILE A 1 81 ? 20.516 -0.802 -17.656 1.00 50.09 81 ILE A CA 1
ATOM 620 C C . ILE A 1 81 ? 21.942 -0.236 -17.766 1.00 50.09 81 ILE A C 1
ATOM 622 O O . ILE A 1 81 ? 22.651 -0.535 -18.720 1.00 50.09 81 ILE A O 1
ATOM 626 N N . LEU A 1 82 ? 22.401 0.546 -16.782 1.00 55.66 82 LEU A N 1
ATOM 627 C CA . LEU A 1 82 ? 23.752 1.131 -16.793 1.00 55.66 82 LEU A CA 1
ATOM 628 C C . LEU A 1 82 ? 24.764 0.426 -15.880 1.00 55.66 82 LEU A C 1
ATOM 630 O O . LEU A 1 82 ? 25.897 0.881 -15.780 1.00 55.66 82 LEU A O 1
ATOM 634 N N . LEU A 1 83 ? 24.408 -0.698 -15.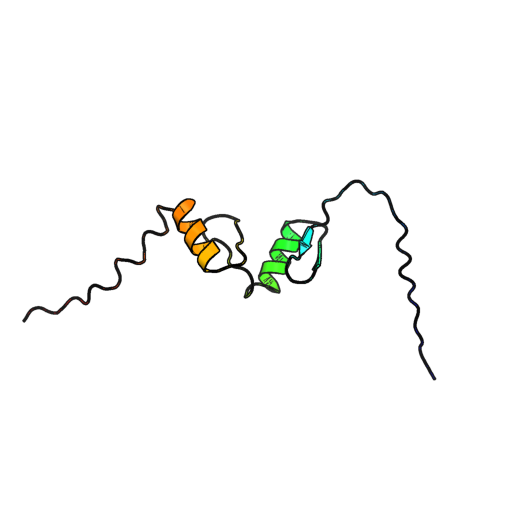249 1.00 57.19 83 LEU A N 1
ATOM 635 C CA . LEU A 1 83 ? 25.340 -1.468 -14.410 1.00 57.19 83 LEU A CA 1
ATOM 636 C C . LEU A 1 83 ? 25.663 -2.857 -14.970 1.00 57.19 83 LEU A C 1
ATOM 638 O O . LEU A 1 83 ? 25.847 -3.809 -14.219 1.00 57.19 83 LEU A O 1
ATOM 642 N N . GLN A 1 84 ? 25.799 -2.969 -16.292 1.00 52.72 84 GLN A N 1
ATOM 643 C CA . GLN A 1 84 ? 26.533 -4.095 -16.872 1.00 52.72 84 GLN A CA 1
ATOM 644 C C . GLN A 1 84 ? 27.232 -3.722 -18.177 1.00 52.72 84 GLN A C 1
ATOM 646 O O . GLN A 1 84 ? 27.065 -4.350 -19.215 1.00 52.72 84 GLN A O 1
ATOM 651 N N . MET A 1 85 ? 28.069 -2.690 -18.115 1.00 49.88 85 MET A N 1
ATOM 652 C CA . MET A 1 85 ? 29.231 -2.656 -18.992 1.00 49.88 85 MET A CA 1
ATOM 653 C C . MET A 1 85 ? 30.427 -3.052 -18.131 1.00 49.88 85 MET A C 1
ATOM 655 O O . MET A 1 85 ? 30.870 -2.233 -17.325 1.00 49.88 85 MET A O 1
ATOM 659 N N . PRO A 1 86 ? 30.938 -4.298 -18.219 1.00 53.91 86 PRO A N 1
ATOM 660 C CA . PRO A 1 86 ? 32.285 -4.550 -17.748 1.00 53.91 86 PRO A CA 1
ATOM 661 C C . PRO A 1 86 ? 33.180 -3.644 -18.588 1.00 53.91 86 PRO A C 1
ATOM 663 O O . PRO A 1 86 ? 33.349 -3.864 -19.789 1.00 53.91 86 PRO A O 1
ATOM 666 N N . VAL A 1 87 ? 33.691 -2.576 -17.974 1.00 59.03 87 VAL A N 1
ATOM 667 C CA . VAL A 1 87 ? 34.802 -1.819 -18.538 1.00 59.03 87 VAL A CA 1
ATOM 668 C C . VAL A 1 87 ? 35.913 -2.851 -18.717 1.00 59.03 87 VAL A C 1
ATOM 670 O O . VAL A 1 87 ? 36.498 -3.351 -17.759 1.00 59.03 87 VAL A O 1
ATOM 673 N N . ARG A 1 88 ? 36.106 -3.297 -19.959 1.00 57.88 88 ARG A N 1
ATOM 674 C CA . ARG A 1 88 ? 37.284 -4.069 -20.327 1.00 57.88 88 ARG A CA 1
ATOM 675 C C . ARG A 1 88 ? 38.435 -3.073 -20.210 1.00 57.88 88 ARG A C 1
ATOM 677 O O . ARG A 1 88 ? 38.371 -2.056 -20.905 1.00 57.88 88 ARG A O 1
ATOM 684 N N . PRO A 1 89 ? 39.445 -3.291 -19.355 1.00 58.69 89 PRO A N 1
ATOM 685 C CA . PRO A 1 89 ? 40.662 -2.511 -19.480 1.00 58.69 89 PRO A CA 1
ATOM 686 C C . PRO A 1 89 ? 41.218 -2.801 -20.879 1.00 58.69 89 PRO A C 1
ATOM 688 O O . PRO A 1 89 ? 41.378 -3.962 -21.266 1.00 58.69 89 PRO A O 1
ATOM 691 N N . ALA A 1 90 ? 41.380 -1.750 -21.680 1.00 54.66 90 ALA A N 1
ATOM 692 C CA . ALA A 1 90 ? 42.129 -1.833 -22.922 1.00 54.66 90 ALA A CA 1
ATOM 693 C C . ALA A 1 90 ? 43.583 -2.210 -22.588 1.00 54.66 90 ALA A C 1
ATOM 695 O O . ALA A 1 90 ? 44.077 -1.828 -21.525 1.00 54.66 90 ALA A O 1
ATOM 696 N N . CYS A 1 91 ? 44.195 -3.008 -23.469 1.00 48.00 91 CYS A N 1
ATOM 697 C CA . CYS A 1 91 ? 45.608 -3.386 -23.434 1.00 48.00 91 CYS A CA 1
ATOM 698 C C . CYS A 1 91 ? 46.547 -2.194 -23.241 1.00 48.00 91 CYS A C 1
ATOM 700 O O . CYS A 1 91 ? 46.227 -1.105 -23.770 1.00 48.00 91 CYS A O 1
#

Sequence (91 aa):
SSASSEEASNQSPLNLSPVDRLLCPVCGESFTSRAGQERHLRLMHSSQIYPCKYCPATLYSSPGLTRHINKCHPSENRQVILLQMPVRPAC

Secondary structure (DSSP, 8-state):
---------------------EE-TTT--EESSHHHHHHHHHHHSTTT-EE-SSSS-EESSHHHHHHHHHHH-TTTTTTTSSS----PPP-

InterPro domains:
  IPR013087 Zinc finger C2H2-type [PF00096] (24-45)
  IPR013087 Zinc finger C2H2-type [PF00096] (50-73)
  IPR013087 Zinc finger C2H2-type [PS00028] (24-45)
  IPR013087 Zinc finger C2H2-type [PS00028] (52-73)
  IPR013087 Zinc finger C2H2-type [PS50157] (22-50)
  IPR013087 Zinc finger C2H2-type [PS50157] (50-78)
  IPR013087 Zinc finger C2H2-type [SM00355] (22-45)
  IPR013087 Zinc finger C2H2-type [SM00355] (50-73)
  IPR036236 Zinc finger C2H2 superfamily [SSF57667] (22-68)
  IPR042972 Insulinoma-associated protein 1/2 [PTHR15065] (4-91)

Organism: NCBI:txid60296

Solvent-accessible surface area (backbone atoms only — not comparable to full-atom values): 6138 Å² total; per-residue (Å²): 135,82,89,75,91,78,86,70,87,80,73,73,88,73,87,64,77,86,69,72,66,39,53,37,93,86,81,59,54,76,22,95,40,67,70,55,38,54,48,47,42,59,72,78,35,46,91,63,42,36,68,45,94,88,50,95,54,72,27,77,35,69,72,55,35,55,51,46,36,48,73,78,34,54,84,72,56,64,82,77,80,81,84,75,72,80,80,71,81,76,134

Mean predicted aligned error: 15.17 Å

Nearest PDB structures (foldseek):
  2lv2-assembly1_A  TM=6.560E-01  e=7.915E-08  Homo sapiens
  2rv7-assembly1_A  TM=4.786E-01  e=1.351E-03  Homo sapiens
  8sss-assembly1_A  TM=4.926E-01  e=3.959E-03  Homo sapiens
  5wjq-assembly1_D  TM=4.583E-01  e=1.545E-02  Mus musculus
  8e3e-assembly3_F  TM=4.522E-01  e=1.438E-02  Homo sapiens

Foldseek 3Di:
DDDDDDPPPPPDPPPDPCLPQDAAPPPRDTDSDPVVSVVCCCPPVVVQWDAAPPDRDIDRDPVRNLVCCCVVVVVPNPPDPPPPDPPDPDD

=== Feature glossary ===
A reading guide for the features in this record.

Start from the sequence.

  · Sequence gives the chain of amino acids in standard one-letter code (A=alanine, C=cysteine, …, Y=tyrosine), read N→C. It is the only feature that is directly encoded by the gene; all structural features are derived from the folded form of this sequence.

Fold it, and you get atomic coordinates and the backbone conformation that goes with them.

  · Structure coordinates are given as an mmCIF _atom_site loop: one row per atom with element, residue name, chain id, sequence number, and x/y/z position in Å. Only the four main-chain atoms per residue are included here; side chains are omitted to keep the record compact.

  · Backbone dihedral angles. Every residue except chain termini has a φ (preceding-C → N → Cα → C) and a ψ (N → Cα → C → next-N). They are reported in degrees following the IUPAC sign convention. Secondary structure is essentially a statement about which (φ, ψ) basin each residue occupies.

  · Eight-state secondary structure (DSSP): H is the canonical α-helix, G the tighter 3₁₀-helix, I the wider π-helix; E/B are β-structure, T and S are turns and bends, and '-' is everything else. DSSP derives these from the pattern of main-chain N–H···O=C hydrogen bonds, not from the sequence.

  · SS3 is a coarse helix/strand/coil call (letters a/b/c) made by the P-SEA algorithm from inter-Cα distances and dihedrals. It is less detailed than DSSP but needs only Cα positions.

Summarize the fold with a handful of shape descriptors and a per-residue structural alphabet.

  · Radius of gyration (Rg) is the root-mean-square distance of Cα atoms from their centroid — a single number for overall size and compactness. A globular domain of N residues has Rg ≈ 2.2·N^0.38 Å; an extended or disordered chain has a much larger Rg. The Cα contact count is the number of residue pairs whose Cα atoms are within 8 Å and are more than four positions apart in sequence — a standard proxy for tertiary packing density. The bounding box is the smallest axis-aligned box enclosing all Cα atoms.

  · 3Di is Foldseek's structural alphabet. Each residue is assigned one of twenty discrete states based on how its Cα sits relative to its spatial (not sequential) neighbors. Aligning 3Di strings finds structural homologs roughly as well as full 3D superposition, but orders of magnitude faster.

  · Solvent-accessible surface area (SASA) is the area in Å² traced out by the centre of a 1.4 Å probe sphere (a water molecule) rolled over the protein's van der Waals surface (Shrake–Rupley / Lee–Richards construction). Buried residues have near-zero SASA; fully exposed residues can exceed 200 Å². The total SASA scales roughly with the number of surface residues.

Ask how reliable the model is.

  · For AlphaFold models, the B-factor field carries pLDDT — the model's own estimate of local accuracy on a 0–100 scale. Regions with pLDDT<50 should be treated as essentially unmodeled; they often correspond to intrinsically disordered segments.

  · For experimental (PDB) structures, the B-factor (temperature factor) quantifies the positional spread of each atom in the crystal — a combination of thermal vibration and static disorder — in units of Å². High B-factors mark flexible loops or poorly resolved regions; low B-factors mark the rigid, well-ordered core.

  · Predicted Aligned Error (PAE) is an AlphaFold confidence matrix: entry (i, j) is the expected error in the position of residue j, in ångströms, when the prediction is superimposed on the true structure at residue i. Low PAE within a block of residues means that block is internally rigid and well-predicted; high PAE between two blocks means their relative placement is uncertain even if each block individually is confident.

Place it in context: what it resembles, what it is annotated as, and how it looks.

  · Structural nearest neighbors (via Foldseek easy-search vs the PDB). Reported per hit: target PDB id, E-value, and alignment TM-score. A TM-score above ~0.5 is the conventional threshold for 'same fold'.

  · Functional annotations link the protein to curated databases. InterPro entries identify conserved domains and families by matching the sequence against member-database signatures (Pfam, PROSITE, CDD, …). Gene Ontology (GO) terms describe molecular function, biological process, and cellular component in a controlled vocabulary. CATH places the structure in a hierarchical fold classification (Class/Architecture/Topology/Homologous-superfamily). The organism is the source species.

  · The contact map is a binary N×N matrix image: pixel (i, j) is dark where Cα_i and Cα_j are within 8 Å and |i−j|>4. Because the |i−j|>4 filter removes local helical contacts, off-diagonal stripes parallel to the main diagonal indicate parallel β-sheets; stripes perpendicular to it indicate antiparallel β-sheets. The Ramachandran plot scatters every residue's (φ, ψ) pair against the sterically allowed regions. The PAE heatmap renders the predicted-aligned-error matrix.

  · Six rendered views show the 3D structure from the faces of a cube — i.e. along ±x, ±y, ±z. Rendering representation is drawn randomly per protein from cartoon (secondary-structure ribbons), sticks (backbone bonds), or molecular surface; coloring is either N→C rainbow (blue at the N-terminus through red at the C-terminus) or one color per chain.